Protein AF-A0A1J4Z2Z0-F1 (afdb_monomer_lite)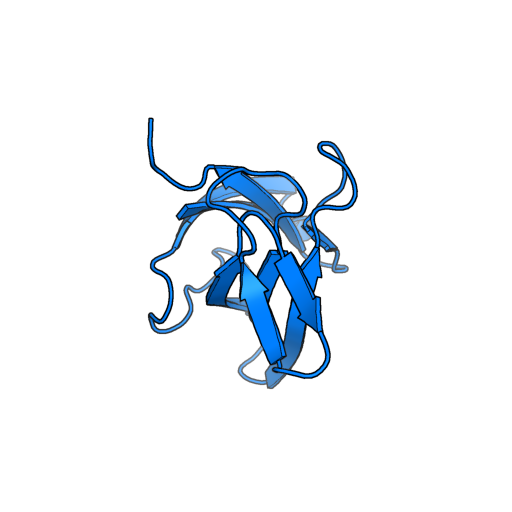

Sequence (103 aa):
MVITVTNKAKNSEADYKFKIGSQGNTINGTNMALEIKEFLPHFVMDGKGITSASNELKNPALRAVITENGKVIYSGWIFKKHPSVPLFMHDKIDIKLKGTGGG

Radius of gyration: 13.64 Å; chains: 1; bounding box: 31×26×37 Å

Foldseek 3Di:
DWKWKQFPVVRDIDIDDADACDDWDDDPPFQKTKHWPDKALAWDQDPVGTHHPDPHNPKIKTFMFMDGNNHTPDGGIFTCPDQPAFSDDDPGMTMHDPDPPDD

pLDDT: mean 87.24, std 9.23, range [32.69, 94.94]

Structure (mmCIF, N/CA/C/O backbone):
data_AF-A0A1J4Z2Z0-F1
#
_entry.id   AF-A0A1J4Z2Z0-F1
#
loop_
_atom_site.group_PDB
_atom_site.id
_atom_site.type_symbol
_atom_site.label_atom_id
_atom_site.label_alt_id
_atom_site.label_comp_id
_atom_site.label_asym_id
_atom_site.label_entity_id
_atom_site.label_seq_id
_atom_site.pdbx_PDB_ins_code
_atom_site.Cartn_x
_atom_site.Cartn_y
_atom_site.Cartn_z
_atom_site.occupancy
_atom_site.B_iso_or_equiv
_atom_site.auth_seq_id
_atom_site.auth_comp_id
_atom_site.auth_asym_id
_atom_site.auth_atom_id
_atom_site.pdbx_PDB_model_num
ATOM 1 N N . MET A 1 1 ? 8.866 1.319 3.954 1.00 85.88 1 MET A N 1
ATOM 2 C CA . MET A 1 1 ? 7.947 2.287 3.311 1.00 85.88 1 MET A CA 1
ATOM 3 C C . MET A 1 1 ? 6.944 2.829 4.318 1.00 85.88 1 MET A C 1
ATOM 5 O O 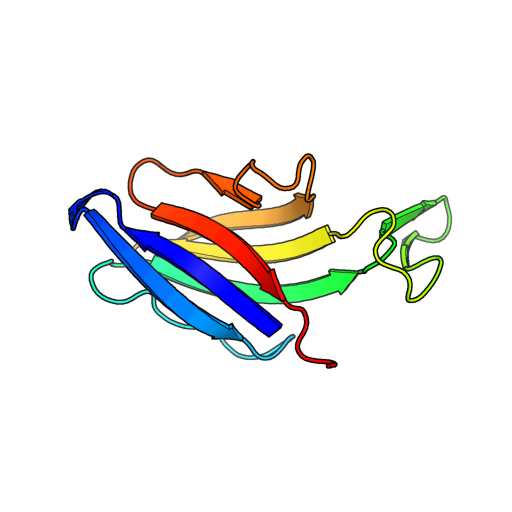. MET A 1 1 ? 6.684 2.154 5.309 1.00 85.88 1 MET A O 1
ATOM 9 N N . VAL A 1 2 ? 6.390 4.013 4.063 1.00 90.06 2 VAL A N 1
ATOM 10 C CA . VAL A 1 2 ? 5.356 4.653 4.884 1.00 90.06 2 VAL A CA 1
ATOM 11 C C . VAL A 1 2 ? 4.039 4.659 4.117 1.00 90.06 2 VAL A C 1
ATOM 13 O O . VAL A 1 2 ? 3.942 5.218 3.019 1.00 90.06 2 VAL A O 1
ATOM 16 N N . ILE A 1 3 ? 3.035 4.031 4.715 1.00 89.25 3 ILE A N 1
ATOM 17 C CA . ILE A 1 3 ? 1.671 3.959 4.209 1.00 89.25 3 ILE A CA 1
ATOM 18 C C . ILE A 1 3 ? 0.773 4.692 5.192 1.00 89.25 3 ILE A C 1
ATOM 20 O O . ILE A 1 3 ? 0.794 4.406 6.388 1.00 89.25 3 ILE A O 1
ATOM 24 N N . THR A 1 4 ? -0.020 5.613 4.675 1.00 91.25 4 THR A N 1
ATOM 25 C CA . THR A 1 4 ? -1.039 6.307 5.445 1.00 91.25 4 THR A CA 1
ATOM 26 C C . THR A 1 4 ? -2.353 5.557 5.293 1.00 91.25 4 THR A C 1
ATOM 28 O O . THR A 1 4 ? -2.760 5.235 4.174 1.00 91.25 4 THR A O 1
ATOM 31 N N . VAL A 1 5 ? -3.002 5.252 6.413 1.00 91.25 5 VAL A N 1
ATOM 32 C CA . VAL A 1 5 ? -4.302 4.582 6.439 1.00 91.25 5 VAL A CA 1
ATOM 33 C C . VAL A 1 5 ? -5.328 5.511 7.068 1.00 91.25 5 VAL A C 1
ATOM 35 O O . VAL A 1 5 ? -5.187 5.916 8.223 1.00 91.25 5 VAL A O 1
ATOM 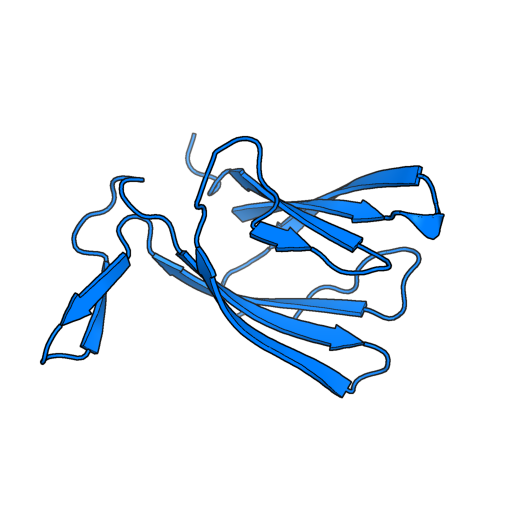38 N N . THR A 1 6 ? -6.373 5.824 6.310 1.00 92.50 6 THR A N 1
ATOM 39 C CA . THR A 1 6 ? -7.547 6.548 6.795 1.00 92.50 6 THR A CA 1
ATOM 40 C C . THR A 1 6 ? -8.570 5.529 7.286 1.00 92.50 6 THR A C 1
ATOM 42 O O . THR A 1 6 ? -9.041 4.709 6.504 1.00 92.50 6 THR A O 1
ATOM 45 N N . ASN A 1 7 ? -8.932 5.571 8.567 1.00 90.44 7 ASN A N 1
ATOM 46 C CA . ASN A 1 7 ? -10.039 4.807 9.139 1.00 90.44 7 ASN A CA 1
ATOM 47 C C . ASN A 1 7 ? -11.314 5.657 9.080 1.00 90.44 7 ASN A C 1
ATOM 49 O O . ASN A 1 7 ? -11.444 6.642 9.811 1.00 90.44 7 ASN A O 1
ATOM 53 N N . LYS A 1 8 ? -12.258 5.259 8.223 1.00 89.19 8 LYS A N 1
ATOM 54 C CA . LYS A 1 8 ? -13.504 5.997 7.975 1.00 89.19 8 LYS A CA 1
ATOM 55 C C . LYS A 1 8 ? -14.461 5.941 9.160 1.00 89.19 8 LYS A C 1
ATOM 57 O O . LYS A 1 8 ? -15.125 6.929 9.443 1.00 89.19 8 LYS A O 1
ATOM 62 N N . ALA A 1 9 ? -14.483 4.829 9.897 1.00 85.88 9 ALA A N 1
ATOM 63 C CA . ALA A 1 9 ? -15.353 4.670 11.062 1.00 85.88 9 ALA A CA 1
ATOM 64 C C . ALA A 1 9 ? -14.950 5.588 12.226 1.00 85.88 9 ALA A C 1
ATOM 66 O O . ALA A 1 9 ? -15.801 6.050 12.978 1.00 85.88 9 ALA A O 1
ATOM 67 N N . LYS A 1 10 ? -13.648 5.857 12.371 1.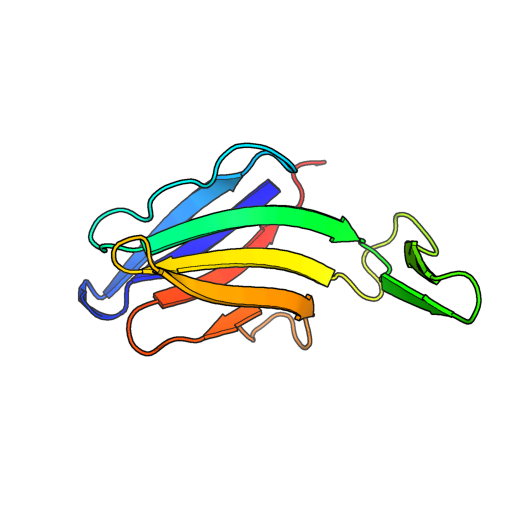00 86.56 10 LYS A N 1
ATOM 68 C CA . LYS A 1 10 ? -13.109 6.732 13.424 1.00 86.56 10 LYS A CA 1
ATOM 69 C C . LYS A 1 10 ? -12.799 8.151 12.950 1.00 86.56 10 LYS A C 1
ATOM 71 O O . LYS A 1 10 ? -12.351 8.956 13.759 1.00 86.56 10 LYS A O 1
ATOM 76 N N . ASN A 1 11 ? -13.002 8.438 11.662 1.00 87.25 11 ASN A N 1
ATOM 77 C CA . ASN A 1 11 ? -12.570 9.671 11.002 1.00 87.25 11 ASN A CA 1
ATOM 78 C C . ASN A 1 11 ? -11.123 10.063 11.372 1.00 87.25 11 ASN A C 1
ATOM 80 O O . ASN A 1 11 ? -10.840 11.196 11.756 1.00 87.25 11 ASN A O 1
ATOM 84 N N . SER A 1 12 ? -10.215 9.087 11.330 1.00 89.44 12 SER A N 1
ATOM 85 C CA . SER A 1 12 ? -8.830 9.240 11.787 1.00 89.44 12 SER A CA 1
ATOM 86 C C . SER A 1 12 ? -7.846 8.770 10.728 1.00 89.44 12 SER A C 1
ATOM 88 O O . SER A 1 12 ? -8.132 7.821 9.998 1.00 89.44 12 SER A O 1
ATOM 90 N N . GLU A 1 13 ? -6.651 9.345 10.709 1.00 92.44 13 GLU A N 1
ATOM 91 C CA . GLU A 1 13 ? -5.576 8.959 9.800 1.00 92.44 13 GLU A CA 1
ATOM 92 C C . GLU A 1 13 ? -4.307 8.621 10.593 1.00 92.44 13 GLU A C 1
ATOM 94 O O . GLU A 1 13 ? -3.993 9.283 11.582 1.00 92.44 13 GLU A O 1
ATOM 99 N N . ALA A 1 14 ? -3.601 7.563 10.191 1.00 91.44 14 ALA A N 1
ATOM 100 C CA . ALA A 1 14 ? -2.366 7.140 10.843 1.00 91.44 14 ALA A CA 1
ATOM 101 C C . ALA A 1 14 ? -1.334 6.630 9.833 1.00 91.44 14 ALA A C 1
ATOM 103 O O . ALA A 1 14 ? -1.671 5.959 8.854 1.00 91.44 14 ALA A O 1
ATOM 104 N N . ASP A 1 15 ? -0.064 6.919 10.114 1.00 91.81 15 ASP A N 1
ATOM 105 C CA . ASP A 1 15 ? 1.069 6.441 9.331 1.00 91.81 15 ASP A CA 1
ATOM 106 C C . ASP A 1 15 ? 1.616 5.136 9.900 1.00 91.81 15 ASP A C 1
ATOM 108 O O . ASP A 1 15 ? 1.929 5.022 11.085 1.00 91.81 15 ASP A O 1
ATOM 112 N N . TYR A 1 16 ? 1.818 4.170 9.013 1.00 89.44 16 TYR A N 1
ATOM 113 C CA . TYR A 1 16 ? 2.379 2.871 9.333 1.00 89.44 16 TYR A CA 1
ATOM 114 C C . TYR A 1 16 ? 3.662 2.660 8.540 1.00 89.44 16 TYR A C 1
ATOM 116 O O . TYR A 1 16 ? 3.714 2.842 7.318 1.00 89.44 16 TYR A O 1
ATOM 124 N N . LYS A 1 17 ? 4.712 2.232 9.243 1.00 89.31 17 LYS A N 1
ATOM 125 C CA . LYS A 1 17 ? 5.945 1.769 8.611 1.00 89.31 17 LYS A CA 1
ATOM 126 C C . LYS A 1 17 ? 5.802 0.288 8.288 1.00 89.31 17 LYS A C 1
ATOM 128 O O . LYS A 1 17 ? 5.696 -0.546 9.181 1.00 89.31 17 LYS A O 1
ATOM 133 N N . PHE A 1 18 ? 5.833 -0.031 7.002 1.00 86.25 18 PHE A N 1
ATOM 134 C CA . PHE A 1 18 ? 5.821 -1.405 6.518 1.00 86.25 18 PHE A CA 1
ATOM 135 C C . PHE A 1 18 ? 7.206 -1.814 6.031 1.00 86.25 18 PHE A C 1
ATOM 137 O O . PHE A 1 18 ? 7.880 -1.062 5.307 1.00 86.25 18 PHE A O 1
ATOM 144 N N . LYS A 1 19 ? 7.601 -3.031 6.408 1.00 86.94 19 LYS A N 1
ATOM 145 C CA . LYS A 1 19 ? 8.737 -3.743 5.832 1.00 86.94 19 LYS A CA 1
ATOM 146 C C . LYS A 1 19 ? 8.208 -4.646 4.716 1.00 86.94 19 LYS A C 1
ATOM 148 O O . LYS A 1 19 ? 7.218 -5.343 4.896 1.00 86.94 19 LYS A O 1
ATOM 153 N N . ILE A 1 20 ? 8.837 -4.589 3.547 1.00 88.62 20 ILE A N 1
ATOM 154 C CA . ILE A 1 20 ? 8.452 -5.445 2.418 1.00 88.62 20 ILE A CA 1
ATOM 155 C C . ILE A 1 20 ? 8.792 -6.894 2.779 1.00 88.62 20 ILE A C 1
ATOM 157 O O . ILE A 1 20 ? 9.872 -7.155 3.310 1.00 88.62 20 ILE A O 1
ATOM 161 N N . GLY A 1 21 ? 7.865 -7.814 2.516 1.00 84.75 21 GLY A N 1
ATOM 162 C CA . GLY A 1 21 ? 8.028 -9.242 2.785 1.00 84.75 21 GLY A CA 1
ATOM 163 C C . GLY A 1 21 ? 7.930 -9.631 4.264 1.00 84.75 21 GLY A C 1
ATOM 164 O O . GLY A 1 21 ? 8.221 -10.777 4.596 1.00 84.75 21 GLY A O 1
ATOM 165 N N . SER A 1 22 ? 7.550 -8.713 5.162 1.00 83.62 22 SER A N 1
ATOM 166 C CA . SER A 1 22 ? 7.254 -9.063 6.557 1.00 83.62 22 SER A CA 1
ATOM 167 C C . SER A 1 22 ? 5.827 -9.574 6.717 1.00 83.62 22 SER A C 1
ATOM 169 O O . SER A 1 22 ? 4.964 -9.278 5.896 1.00 83.62 22 SER A O 1
ATOM 171 N N . GLN A 1 23 ? 5.560 -10.259 7.832 1.00 74.69 23 GLN A N 1
ATOM 172 C CA . GLN A 1 23 ? 4.191 -10.565 8.250 1.00 74.69 23 GLN A CA 1
ATOM 173 C C . GLN A 1 23 ? 3.380 -9.258 8.363 1.00 74.69 23 GLN A C 1
ATOM 175 O O . GLN A 1 23 ? 3.927 -8.220 8.747 1.00 74.69 23 GLN A O 1
ATOM 180 N N . GLY A 1 24 ? 2.115 -9.289 7.932 1.00 79.25 24 GLY A N 1
ATOM 181 C CA . GLY A 1 24 ? 1.280 -8.092 7.801 1.00 79.25 24 GLY A CA 1
ATOM 182 C C . GLY A 1 24 ? 1.060 -7.347 9.122 1.00 79.25 24 GLY A C 1
ATOM 183 O O . GLY A 1 24 ? 0.966 -7.966 10.179 1.00 79.25 24 GLY A O 1
ATOM 184 N N . ASN A 1 25 ? 0.945 -6.017 9.057 1.00 86.94 25 ASN A N 1
ATOM 185 C CA . ASN A 1 25 ? 0.630 -5.189 10.223 1.00 86.94 25 ASN A CA 1
ATOM 186 C C . ASN A 1 25 ? -0.884 -5.055 10.383 1.00 86.94 25 ASN A C 1
ATOM 188 O O . ASN A 1 25 ? -1.594 -4.764 9.415 1.00 86.94 25 ASN A O 1
ATOM 192 N N . THR A 1 26 ? -1.368 -5.205 11.613 1.00 91.56 26 THR A N 1
ATOM 193 C CA . THR A 1 26 ? -2.756 -4.904 11.965 1.00 91.56 26 THR A CA 1
ATOM 194 C C . THR A 1 26 ? -3.010 -3.400 11.896 1.00 91.56 26 THR A C 1
ATOM 196 O O . THR A 1 26 ? -2.160 -2.580 12.249 1.00 91.56 26 THR A O 1
ATOM 199 N N . ILE A 1 27 ? -4.193 -3.027 11.414 1.00 89.31 27 ILE A N 1
ATOM 200 C CA . ILE A 1 27 ? -4.618 -1.633 11.319 1.00 89.31 27 ILE A CA 1
ATOM 201 C C . ILE A 1 27 ? -5.432 -1.292 12.566 1.00 89.31 27 ILE A C 1
ATOM 203 O O . ILE A 1 27 ? -6.527 -1.824 12.781 1.00 89.31 27 ILE A O 1
ATOM 207 N N . ASN A 1 28 ? -4.906 -0.386 13.389 1.00 87.31 28 ASN A N 1
ATOM 208 C CA . ASN A 1 28 ? -5.486 -0.051 14.684 1.00 87.31 28 ASN A CA 1
ATOM 209 C C . ASN A 1 28 ? -6.934 0.440 14.561 1.00 87.31 28 ASN A C 1
ATOM 211 O O . ASN A 1 28 ? -7.278 1.276 13.723 1.00 87.31 28 ASN A O 1
ATOM 215 N N . GLY A 1 29 ? -7.792 -0.062 15.451 1.00 85.38 29 GLY A N 1
ATOM 216 C CA . GLY A 1 29 ? -9.214 0.273 15.442 1.00 85.38 29 GLY A CA 1
ATOM 217 C C . GLY A 1 29 ? -10.010 -0.392 14.320 1.00 85.38 29 GLY A C 1
ATOM 218 O O . GLY A 1 29 ? -11.122 0.054 14.049 1.00 85.38 29 GLY A O 1
ATOM 219 N N . THR A 1 30 ? -9.454 -1.427 13.689 1.00 88.50 30 THR A N 1
ATOM 220 C CA . THR A 1 30 ? -10.143 -2.312 12.747 1.00 88.50 30 THR A CA 1
ATOM 221 C C . THR A 1 30 ? -9.775 -3.768 13.045 1.00 88.50 30 THR A C 1
ATOM 223 O O . THR A 1 30 ? -8.869 -4.058 13.822 1.00 88.50 30 THR A O 1
ATOM 226 N N . ASN A 1 31 ? -10.471 -4.683 12.393 1.00 91.81 31 ASN A N 1
ATOM 227 C CA . ASN A 1 31 ? -10.180 -6.113 12.318 1.00 91.81 31 ASN A CA 1
ATOM 228 C C . ASN A 1 31 ? -9.365 -6.473 11.059 1.00 91.81 31 ASN A C 1
ATOM 230 O O . ASN A 1 31 ? -9.385 -7.630 10.625 1.00 91.81 31 ASN A O 1
ATOM 234 N N . MET A 1 32 ? -8.698 -5.486 10.451 1.00 92.44 32 MET A N 1
ATOM 235 C CA . MET A 1 32 ? -7.942 -5.651 9.218 1.00 92.44 32 MET A CA 1
ATOM 236 C C . MET A 1 32 ? -6.436 -5.705 9.449 1.00 92.44 32 MET A C 1
ATOM 238 O O . MET A 1 32 ? -5.906 -5.090 10.378 1.00 92.44 32 MET A O 1
ATOM 242 N N . ALA A 1 33 ? -5.737 -6.387 8.545 1.00 92.62 33 ALA A N 1
ATOM 243 C CA . ALA A 1 33 ? -4.288 -6.332 8.435 1.00 92.62 33 ALA A CA 1
ATOM 244 C C . ALA A 1 33 ? -3.862 -6.097 6.984 1.00 92.62 33 ALA A C 1
ATOM 246 O O . ALA A 1 33 ? -4.498 -6.582 6.047 1.00 92.62 33 ALA A O 1
ATOM 247 N N . LEU A 1 34 ? -2.767 -5.358 6.814 1.00 91.94 34 LEU A N 1
ATOM 248 C CA . LEU A 1 34 ? -2.129 -5.113 5.526 1.00 91.94 34 LEU A CA 1
ATOM 249 C C . LEU A 1 34 ? -0.768 -5.800 5.507 1.00 91.94 34 LEU A C 1
ATOM 251 O O . LEU A 1 34 ? 0.065 -5.594 6.385 1.00 91.94 34 LEU A O 1
ATOM 255 N N . GLU A 1 35 ? -0.513 -6.576 4.471 1.00 93.44 35 GLU A N 1
ATOM 256 C CA . GLU A 1 35 ? 0.797 -7.128 4.176 1.00 93.44 35 GLU A CA 1
ATOM 257 C C . GLU A 1 35 ? 1.290 -6.592 2.840 1.00 93.44 35 GLU A C 1
ATOM 259 O O . GLU A 1 35 ? 0.547 -6.554 1.861 1.00 93.44 35 GLU A O 1
ATOM 264 N N . ILE A 1 36 ? 2.565 -6.212 2.793 1.00 92.38 36 ILE A N 1
ATOM 265 C CA . ILE A 1 36 ? 3.203 -5.703 1.584 1.00 92.38 36 ILE A CA 1
ATOM 266 C C . ILE A 1 36 ? 4.224 -6.729 1.127 1.00 92.38 36 ILE A C 1
ATOM 268 O O . ILE A 1 36 ? 5.276 -6.899 1.741 1.00 92.38 36 ILE A O 1
ATOM 272 N N . LYS A 1 37 ? 3.897 -7.415 0.036 1.00 93.31 37 LYS A N 1
ATOM 273 C CA . LYS A 1 37 ? 4.726 -8.469 -0.545 1.00 93.31 37 LYS A CA 1
ATOM 274 C C . LYS A 1 37 ? 5.847 -7.887 -1.391 1.00 93.31 37 LYS A C 1
ATOM 276 O O . LYS A 1 37 ? 6.967 -8.374 -1.328 1.00 93.31 37 LYS A O 1
ATOM 281 N N . GLU A 1 38 ? 5.545 -6.848 -2.164 1.00 92.69 38 GLU A N 1
ATOM 282 C CA . GLU A 1 38 ? 6.475 -6.294 -3.146 1.00 92.69 38 GLU A CA 1
ATOM 283 C C . GLU A 1 38 ? 6.150 -4.832 -3.456 1.00 92.69 38 GLU A C 1
ATOM 285 O O . GLU A 1 38 ? 5.002 -4.397 -3.334 1.00 92.69 38 GLU A O 1
ATOM 290 N N . PHE A 1 39 ? 7.161 -4.075 -3.874 1.00 91.44 39 PHE A N 1
ATOM 291 C CA . PHE A 1 39 ? 7.001 -2.717 -4.376 1.00 91.44 39 PHE A CA 1
ATOM 292 C C . PHE A 1 39 ? 7.900 -2.502 -5.587 1.00 91.44 39 PHE A C 1
ATOM 294 O O . PHE A 1 39 ? 9.104 -2.740 -5.511 1.00 91.44 39 PHE A O 1
ATOM 301 N N . LEU A 1 40 ? 7.309 -2.016 -6.675 1.00 92.50 40 LEU A N 1
ATOM 302 C CA . LEU A 1 40 ? 7.992 -1.732 -7.929 1.00 92.50 40 LEU A CA 1
ATOM 303 C C . LEU A 1 40 ? 7.797 -0.249 -8.258 1.00 92.50 40 LEU A C 1
ATOM 305 O O . LEU A 1 40 ? 6.662 0.147 -8.515 1.00 92.50 40 LEU A O 1
ATOM 309 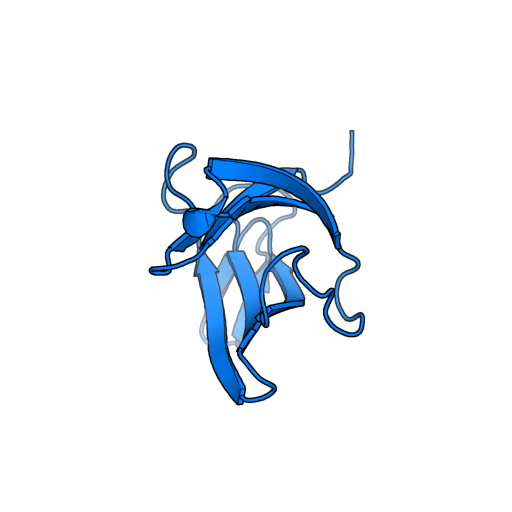N N . PRO A 1 41 ? 8.848 0.590 -8.236 1.00 90.69 41 PRO A N 1
ATOM 310 C CA . PRO A 1 41 ? 8.725 2.020 -8.535 1.00 90.69 41 PRO A CA 1
ATOM 311 C C . PRO A 1 41 ? 8.379 2.298 -10.010 1.00 90.69 41 PRO A C 1
ATOM 313 O O . PRO A 1 41 ? 7.727 3.300 -10.318 1.00 90.69 41 PRO A O 1
ATOM 316 N N . HIS A 1 42 ? 8.745 1.384 -10.907 1.00 92.12 42 HIS A N 1
ATOM 317 C CA . HIS A 1 42 ? 8.446 1.449 -12.330 1.00 92.12 42 HIS A CA 1
ATOM 318 C C . HIS A 1 42 ? 7.918 0.099 -12.814 1.00 92.12 42 HIS A C 1
ATOM 320 O O . HIS A 1 42 ? 8.593 -0.614 -13.554 1.00 92.12 42 HIS A O 1
ATOM 326 N N . PHE A 1 43 ? 6.711 -0.253 -12.369 1.00 93.38 43 PHE A N 1
ATOM 327 C CA . PHE A 1 43 ? 6.048 -1.494 -12.746 1.00 93.38 43 PHE A CA 1
ATOM 328 C C . PHE A 1 43 ? 5.974 -1.637 -14.266 1.00 93.38 43 PHE A C 1
ATOM 330 O O . PHE A 1 43 ? 5.412 -0.780 -14.957 1.00 93.38 43 PHE A O 1
ATOM 337 N N . VAL A 1 44 ? 6.476 -2.770 -14.747 1.00 93.12 44 VAL A N 1
ATOM 338 C CA . VAL A 1 44 ? 6.287 -3.270 -16.103 1.00 93.12 44 VAL A CA 1
ATOM 339 C C . VAL A 1 44 ? 5.883 -4.738 -16.044 1.00 93.12 44 VAL A C 1
ATOM 341 O O . VAL A 1 44 ? 6.317 -5.492 -15.171 1.00 93.12 44 VAL A O 1
ATOM 344 N N . MET A 1 45 ? 5.033 -5.132 -16.983 1.00 92.75 45 MET A N 1
ATOM 345 C CA . MET A 1 45 ? 4.683 -6.522 -17.229 1.00 92.75 45 MET A CA 1
ATOM 346 C C . MET A 1 45 ? 4.953 -6.799 -18.702 1.00 92.75 45 MET A C 1
ATOM 348 O O . MET A 1 45 ? 4.362 -6.151 -19.565 1.00 92.75 45 MET A O 1
ATOM 352 N N . ASP A 1 46 ? 5.854 -7.734 -18.979 1.00 86.94 46 ASP A N 1
ATOM 353 C CA . ASP A 1 46 ? 6.191 -8.169 -20.332 1.00 86.94 46 ASP A CA 1
ATOM 354 C C . ASP A 1 46 ? 6.183 -9.705 -20.436 1.00 86.94 46 ASP A C 1
ATOM 356 O O . ASP A 1 46 ? 5.820 -10.413 -19.492 1.00 86.94 46 ASP A O 1
ATOM 360 N N . GLY A 1 47 ? 6.576 -10.240 -21.596 1.00 85.38 47 GLY A N 1
ATOM 361 C CA . GLY A 1 47 ? 6.639 -11.686 -21.834 1.00 85.38 47 GLY A CA 1
ATOM 362 C C . GLY A 1 47 ? 7.618 -12.457 -20.933 1.00 85.38 47 GLY A C 1
ATOM 363 O O . GLY A 1 47 ? 7.637 -13.683 -20.990 1.00 85.38 47 GLY A O 1
ATOM 364 N N . LYS A 1 48 ? 8.428 -11.774 -20.112 1.00 86.69 48 LYS A N 1
ATOM 365 C CA . LYS A 1 48 ? 9.365 -12.361 -19.141 1.00 86.69 48 LYS A CA 1
ATOM 366 C C . LYS A 1 48 ? 8.844 -12.296 -17.703 1.00 86.69 48 LYS A C 1
ATOM 368 O O . LYS A 1 48 ? 9.404 -12.968 -16.839 1.00 86.69 48 LYS A O 1
ATOM 373 N N . GLY A 1 49 ? 7.786 -11.529 -17.438 1.00 91.75 49 GLY A N 1
ATOM 374 C CA . GLY A 1 49 ? 7.133 -11.452 -16.133 1.00 91.75 49 GLY A CA 1
ATOM 375 C C . GLY A 1 49 ? 6.878 -10.025 -15.653 1.00 91.75 49 GLY A C 1
ATOM 376 O O . GLY A 1 49 ? 6.810 -9.080 -16.435 1.00 91.75 49 GLY A O 1
ATOM 377 N N . ILE A 1 50 ? 6.696 -9.888 -14.337 1.00 94.31 50 ILE A N 1
ATOM 378 C CA . ILE A 1 50 ? 6.447 -8.611 -13.658 1.00 94.31 50 ILE A CA 1
ATOM 379 C C . ILE A 1 50 ? 7.741 -8.157 -12.981 1.00 94.31 50 ILE A C 1
ATOM 381 O O . ILE A 1 50 ? 8.329 -8.919 -12.216 1.00 94.31 50 ILE A O 1
ATOM 385 N N . THR A 1 51 ? 8.187 -6.930 -13.254 1.00 93.88 51 THR A N 1
ATOM 386 C CA . THR A 1 51 ? 9.407 -6.365 -12.657 1.00 93.88 51 THR A CA 1
ATOM 387 C C . THR A 1 51 ? 9.394 -4.832 -12.664 1.00 93.88 51 THR A C 1
ATOM 389 O O . THR A 1 51 ? 8.424 -4.210 -13.102 1.00 93.88 51 THR A O 1
ATOM 392 N N . SER A 1 52 ? 10.462 -4.209 -12.156 1.00 93.50 52 SER A N 1
ATOM 393 C CA . SER A 1 52 ? 10.679 -2.765 -12.254 1.00 93.50 52 SER A CA 1
ATOM 394 C C . SER A 1 52 ? 11.648 -2.443 -13.390 1.00 93.50 52 SER A C 1
ATOM 396 O O . SER A 1 52 ? 12.774 -2.933 -13.389 1.00 93.50 52 SER A O 1
ATOM 398 N N . ALA A 1 53 ? 11.253 -1.585 -14.334 1.00 93.38 53 ALA A N 1
ATOM 399 C CA . ALA A 1 53 ? 12.128 -1.179 -15.443 1.00 93.38 53 ALA A CA 1
ATOM 400 C C . ALA A 1 53 ? 13.195 -0.143 -15.041 1.00 93.38 53 ALA A C 1
ATOM 402 O O . ALA A 1 53 ? 14.205 0.015 -15.721 1.00 93.38 53 ALA A O 1
ATOM 403 N N . SER A 1 54 ? 12.982 0.584 -13.943 1.00 92.50 54 SER A N 1
ATOM 404 C CA . SER A 1 54 ? 13.976 1.465 -13.321 1.00 92.50 54 SER A CA 1
ATOM 405 C C . SER A 1 54 ? 13.676 1.649 -11.830 1.00 92.50 54 SER A C 1
ATOM 407 O O . SER A 1 54 ? 12.676 1.133 -11.333 1.00 92.50 54 SER A O 1
ATOM 409 N N . ASN A 1 55 ? 14.528 2.388 -11.114 1.00 89.88 55 ASN A N 1
ATOM 410 C CA . ASN A 1 55 ? 14.301 2.770 -9.712 1.00 89.88 55 ASN A CA 1
ATOM 411 C C . ASN A 1 55 ? 13.522 4.093 -9.562 1.00 89.88 55 ASN A C 1
ATOM 413 O O . ASN A 1 55 ? 13.275 4.547 -8.447 1.00 89.88 55 ASN A O 1
ATOM 417 N N . GLU A 1 56 ? 13.140 4.724 -10.673 1.00 88.75 56 GLU A N 1
ATOM 418 C CA . GLU A 1 56 ? 12.383 5.977 -10.675 1.00 88.75 56 GLU A CA 1
ATOM 419 C C . GLU A 1 56 ? 10.889 5.704 -10.472 1.00 88.75 56 GLU A C 1
ATOM 421 O O . GLU A 1 56 ? 10.354 4.726 -10.991 1.00 88.75 56 GLU A O 1
ATOM 426 N N . LEU A 1 57 ? 10.187 6.595 -9.767 1.00 86.25 57 LEU A N 1
ATOM 427 C CA . LEU A 1 57 ? 8.749 6.477 -9.488 1.00 86.25 57 LEU A CA 1
ATOM 428 C C . LEU A 1 57 ? 7.881 6.837 -10.711 1.00 86.25 57 LEU A C 1
ATOM 430 O O . LEU A 1 57 ? 7.117 7.799 -10.673 1.00 86.25 57 LEU A O 1
ATOM 434 N N . LYS A 1 58 ? 8.009 6.077 -11.802 1.00 88.38 58 LYS A N 1
ATOM 435 C CA . LYS A 1 58 ? 7.294 6.313 -13.070 1.00 88.38 58 LYS A CA 1
ATOM 436 C C . LYS A 1 58 ? 5.930 5.631 -13.124 1.00 88.38 58 LYS A C 1
ATOM 438 O O . LYS A 1 58 ? 4.963 6.227 -13.582 1.00 88.38 58 LYS A O 1
ATOM 443 N N . ASN A 1 59 ? 5.848 4.400 -12.631 1.00 89.06 59 ASN A N 1
ATOM 444 C CA . ASN A 1 59 ? 4.605 3.635 -12.547 1.00 89.06 59 ASN A CA 1
ATOM 445 C C . ASN A 1 59 ? 4.618 2.798 -11.263 1.00 89.06 59 ASN A C 1
ATOM 447 O O . ASN A 1 59 ? 4.813 1.582 -11.320 1.00 89.06 59 ASN A O 1
ATOM 451 N N . PRO A 1 60 ? 4.522 3.435 -10.086 1.00 89.38 60 PRO A N 1
ATOM 452 C CA . PRO A 1 60 ? 4.714 2.719 -8.845 1.00 89.38 60 PRO A CA 1
ATOM 453 C C . PRO A 1 60 ? 3.531 1.791 -8.563 1.00 89.38 60 PRO A C 1
ATOM 455 O O . PRO A 1 60 ? 2.369 2.216 -8.541 1.00 89.38 60 PRO A O 1
ATOM 458 N N . ALA A 1 61 ? 3.848 0.528 -8.293 1.00 90.81 61 ALA A N 1
ATOM 459 C CA . ALA A 1 61 ? 2.891 -0.501 -7.929 1.00 90.81 61 ALA A CA 1
ATOM 460 C C . ALA A 1 61 ? 3.325 -1.240 -6.663 1.00 90.81 61 ALA A C 1
ATOM 462 O O . ALA A 1 61 ? 4.511 -1.427 -6.384 1.00 90.81 61 ALA A O 1
ATOM 463 N N . LEU A 1 62 ? 2.336 -1.678 -5.899 1.00 91.00 62 LEU A N 1
ATOM 464 C CA . LEU A 1 62 ? 2.511 -2.368 -4.636 1.00 91.00 62 LEU A CA 1
ATOM 465 C C . LEU A 1 62 ? 1.735 -3.679 -4.666 1.00 91.00 62 LEU A C 1
ATOM 467 O O . LEU A 1 62 ? 0.519 -3.671 -4.850 1.00 91.00 62 LEU A O 1
ATOM 471 N N . ARG A 1 63 ? 2.412 -4.805 -4.455 1.00 93.38 63 ARG A N 1
ATOM 472 C CA . ARG A 1 63 ? 1.734 -6.084 -4.263 1.00 93.38 63 ARG A CA 1
ATOM 473 C C . ARG A 1 63 ? 1.372 -6.224 -2.795 1.00 93.38 63 ARG A C 1
ATOM 475 O O . ARG A 1 63 ? 2.262 -6.297 -1.946 1.00 93.38 63 ARG A O 1
ATOM 482 N N . ALA A 1 64 ? 0.080 -6.280 -2.502 1.00 92.94 64 ALA A N 1
ATOM 483 C CA . ALA A 1 64 ? -0.423 -6.384 -1.140 1.00 92.94 64 ALA A CA 1
ATOM 484 C C . ALA A 1 64 ? -1.367 -7.562 -0.944 1.00 92.94 64 ALA A C 1
ATOM 486 O O . ALA A 1 64 ? -2.017 -8.031 -1.880 1.00 92.94 64 ALA A O 1
ATOM 487 N N . VAL A 1 65 ? -1.457 -7.985 0.313 1.00 94.69 65 VAL A N 1
ATOM 488 C CA . VAL A 1 65 ? -2.534 -8.824 0.829 1.00 94.69 65 VAL A CA 1
ATOM 489 C C . VAL A 1 65 ? -3.233 -8.041 1.929 1.00 94.69 65 VAL A C 1
ATOM 491 O O . VAL A 1 65 ? -2.577 -7.525 2.830 1.00 94.69 65 VAL A O 1
ATOM 494 N N . ILE A 1 66 ? -4.554 -7.937 1.848 1.00 92.75 66 ILE A N 1
ATOM 495 C CA . ILE A 1 66 ? -5.379 -7.320 2.883 1.00 92.75 66 ILE A CA 1
ATOM 496 C C . ILE A 1 66 ? -6.294 -8.400 3.424 1.00 92.75 66 ILE A C 1
ATOM 498 O O . ILE A 1 66 ? -6.978 -9.089 2.659 1.00 92.75 66 ILE A O 1
ATOM 502 N N . THR A 1 67 ? -6.289 -8.554 4.741 1.00 94.44 67 THR A N 1
ATOM 503 C CA . THR A 1 67 ? -7.186 -9.467 5.436 1.00 94.44 67 THR A CA 1
ATOM 504 C C . THR A 1 67 ? -8.153 -8.696 6.314 1.00 94.44 67 THR A C 1
ATOM 506 O O . THR A 1 67 ? -7.812 -7.641 6.838 1.00 94.44 67 THR A O 1
ATOM 509 N N . GLU A 1 68 ? -9.354 -9.237 6.486 1.00 93.75 68 GLU A N 1
ATOM 510 C CA . GLU A 1 68 ? -10.351 -8.777 7.444 1.00 93.75 68 GLU A CA 1
ATOM 511 C C . GLU A 1 68 ? -10.894 -9.988 8.204 1.00 93.75 68 GLU A C 1
ATOM 513 O O . GLU A 1 68 ? -11.290 -10.982 7.594 1.00 93.75 68 GLU A O 1
ATOM 518 N N . ASN A 1 69 ? -10.886 -9.942 9.540 1.00 93.50 69 ASN A N 1
ATOM 519 C CA . ASN A 1 69 ? -11.248 -11.093 10.383 1.00 93.50 69 ASN A CA 1
ATOM 520 C C . ASN A 1 69 ? -10.469 -12.374 10.013 1.00 93.50 69 ASN A C 1
ATOM 522 O O . ASN A 1 69 ? -11.023 -13.472 10.009 1.00 93.50 69 ASN A O 1
ATOM 526 N N . GLY A 1 70 ? -9.201 -12.230 9.618 1.00 91.88 70 GLY A N 1
ATOM 527 C CA . GLY A 1 70 ? -8.358 -13.346 9.176 1.00 91.88 70 GLY A CA 1
ATOM 528 C C . GLY A 1 70 ? -8.672 -13.895 7.777 1.00 91.88 70 GLY A C 1
ATOM 529 O O . GLY A 1 70 ? -7.963 -14.785 7.315 1.00 91.88 70 GLY A O 1
ATOM 530 N N . LYS A 1 71 ? -9.678 -13.369 7.068 1.00 94.94 71 LYS A N 1
ATOM 531 C CA . LYS A 1 71 ? -9.991 -13.748 5.681 1.00 94.94 71 LYS A CA 1
ATOM 532 C C . LYS A 1 71 ? -9.334 -12.784 4.707 1.00 94.94 71 LYS A C 1
ATOM 534 O O . LYS A 1 71 ? -9.387 -11.578 4.916 1.00 94.94 71 LYS A O 1
ATOM 539 N N . VAL A 1 72 ? -8.747 -13.295 3.630 1.00 94.88 72 VAL A N 1
ATOM 540 C CA . VAL A 1 72 ? -8.203 -12.452 2.555 1.00 94.88 72 VAL A CA 1
ATOM 541 C C . VAL A 1 72 ? -9.358 -11.771 1.823 1.00 94.88 72 VAL A C 1
ATOM 543 O O . VAL A 1 72 ? -10.188 -12.449 1.225 1.00 94.88 72 VAL A O 1
ATOM 546 N N . ILE A 1 73 ? -9.393 -10.440 1.866 1.00 93.56 73 ILE A N 1
ATOM 547 C CA . ILE A 1 73 ? -10.362 -9.615 1.125 1.00 93.56 73 ILE A CA 1
ATOM 548 C C . ILE A 1 73 ? -9.742 -8.991 -0.128 1.00 93.56 73 ILE A C 1
ATOM 550 O O . ILE A 1 73 ? -10.450 -8.614 -1.055 1.00 93.56 73 ILE A O 1
ATOM 554 N N . TYR A 1 74 ? -8.411 -8.910 -0.178 1.00 92.81 74 TYR A N 1
ATOM 555 C CA . TYR A 1 74 ? -7.674 -8.451 -1.346 1.00 92.81 74 TYR A CA 1
ATOM 556 C C . TYR A 1 74 ? -6.313 -9.144 -1.431 1.00 92.81 74 TYR A C 1
ATOM 558 O O . TYR A 1 74 ? -5.605 -9.266 -0.432 1.00 92.81 74 TYR A O 1
ATOM 566 N N . SER A 1 75 ? -5.919 -9.560 -2.633 1.00 94.31 75 SER A N 1
ATOM 567 C CA . SER A 1 75 ? -4.564 -10.026 -2.929 1.00 94.31 75 SER A CA 1
ATOM 568 C C . SER A 1 75 ? -4.214 -9.670 -4.367 1.00 94.31 75 SER A C 1
ATOM 570 O O . SER A 1 75 ? -4.849 -10.162 -5.298 1.00 94.31 75 SER A O 1
ATOM 572 N N . GLY A 1 76 ? -3.228 -8.797 -4.567 1.00 93.00 76 GLY A N 1
ATOM 573 C CA . GLY A 1 76 ? -2.875 -8.360 -5.916 1.00 93.00 76 GLY A CA 1
ATOM 574 C C . GLY A 1 76 ? -2.028 -7.098 -5.977 1.00 93.00 76 GLY A C 1
ATOM 575 O O . GLY A 1 76 ? -1.561 -6.582 -4.959 1.00 93.00 76 GLY A O 1
ATOM 576 N N . TRP A 1 77 ? -1.836 -6.611 -7.202 1.00 92.19 77 TRP A N 1
ATOM 577 C CA . TRP A 1 77 ? -1.098 -5.389 -7.509 1.00 92.19 77 TRP A CA 1
ATOM 578 C C . TRP A 1 77 ? -1.989 -4.158 -7.409 1.00 92.19 77 TRP A C 1
ATOM 580 O O . TRP A 1 77 ? -3.036 -4.078 -8.043 1.00 92.19 77 TRP A O 1
ATOM 590 N N . ILE A 1 78 ? -1.545 -3.190 -6.619 1.00 90.00 78 ILE A N 1
ATOM 591 C CA . ILE A 1 78 ? -2.192 -1.903 -6.427 1.00 90.00 78 ILE A CA 1
ATOM 592 C C . ILE A 1 78 ? -1.342 -0.827 -7.100 1.00 90.00 78 ILE A C 1
ATOM 594 O O . ILE A 1 78 ? -0.164 -0.679 -6.780 1.00 90.00 78 ILE A O 1
ATOM 598 N N . PHE A 1 79 ? -1.942 -0.061 -8.006 1.00 85.19 79 PHE A N 1
ATOM 599 C CA . PHE A 1 79 ? -1.252 0.946 -8.811 1.00 85.19 79 PHE A CA 1
ATOM 600 C C . PHE A 1 79 ? -1.565 2.349 -8.308 1.00 85.19 79 PHE A C 1
ATOM 602 O O . PHE A 1 79 ? -2.731 2.686 -8.076 1.00 85.19 79 PHE A O 1
ATOM 609 N N . LYS A 1 80 ? -0.549 3.212 -8.209 1.00 77.81 80 LYS A N 1
ATOM 610 C CA . LYS A 1 80 ? -0.778 4.635 -7.937 1.00 77.81 80 LYS A CA 1
ATOM 611 C C . LYS A 1 80 ? -1.233 5.334 -9.218 1.00 77.81 80 LYS A C 1
ATOM 613 O O . LYS A 1 80 ? -0.421 5.883 -9.951 1.00 77.81 80 LYS A O 1
ATOM 618 N N . LYS A 1 81 ? -2.541 5.321 -9.484 1.00 71.00 81 LYS A N 1
ATOM 619 C CA . LYS A 1 81 ? -3.107 5.967 -10.682 1.00 71.00 81 LYS A CA 1
ATOM 620 C C . LYS A 1 81 ? -3.004 7.496 -10.646 1.00 71.00 81 LYS A C 1
ATOM 622 O O . LYS A 1 81 ? -2.821 8.113 -11.687 1.00 71.00 81 LYS A O 1
ATOM 627 N N . HIS A 1 82 ? -3.131 8.107 -9.465 1.00 71.25 82 HIS A N 1
ATOM 628 C CA . HIS A 1 82 ? -3.053 9.560 -9.291 1.00 71.25 82 HIS A CA 1
ATOM 629 C C . HIS A 1 82 ? -2.559 9.920 -7.876 1.00 71.25 82 HIS A C 1
ATOM 631 O O . HIS A 1 82 ? -2.918 9.214 -6.931 1.00 71.25 82 HIS A O 1
ATOM 637 N N . PRO A 1 83 ? -1.780 11.007 -7.673 1.00 69.19 83 PRO A N 1
ATOM 638 C CA . PRO A 1 83 ? -1.286 11.397 -6.347 1.00 69.19 83 PRO A CA 1
ATOM 639 C C . PRO A 1 83 ? -2.374 11.603 -5.288 1.00 69.19 83 PRO A C 1
ATOM 641 O O . PRO A 1 83 ? -2.144 11.295 -4.122 1.00 69.19 83 PRO A O 1
ATOM 644 N N . SER A 1 84 ? -3.546 12.100 -5.693 1.00 71.94 84 SER A N 1
ATOM 645 C CA . SER A 1 84 ? -4.680 12.357 -4.793 1.00 71.94 84 SER A CA 1
ATOM 646 C C . SER A 1 84 ? -5.595 11.149 -4.565 1.00 71.94 84 SER A C 1
ATOM 648 O O . SER A 1 84 ? -6.458 11.208 -3.691 1.00 71.94 84 SER A O 1
ATOM 650 N N . VAL A 1 85 ? -5.422 10.057 -5.319 1.00 75.00 85 VAL A N 1
ATOM 651 C CA . VAL A 1 85 ? -6.276 8.867 -5.223 1.00 75.00 85 VAL A CA 1
ATOM 652 C C . VAL A 1 85 ? -5.624 7.850 -4.280 1.00 75.00 85 VAL A C 1
ATOM 654 O O . VAL A 1 85 ? -4.446 7.522 -4.462 1.00 75.00 85 VAL A O 1
ATOM 657 N N . PRO A 1 86 ? -6.355 7.338 -3.270 1.00 79.44 86 PRO A N 1
ATOM 658 C CA . PRO A 1 86 ? -5.888 6.219 -2.465 1.00 79.44 86 PRO A CA 1
ATOM 659 C C . PRO A 1 86 ? -5.487 5.027 -3.333 1.00 79.44 86 PRO A C 1
ATOM 661 O O . PRO A 1 86 ? -6.151 4.697 -4.310 1.00 79.44 86 PRO A O 1
ATOM 664 N N . LEU A 1 87 ? -4.408 4.355 -2.944 1.00 80.81 87 LEU A N 1
ATOM 665 C CA . LEU A 1 87 ? -3.999 3.085 -3.530 1.00 80.81 87 LEU A CA 1
ATOM 666 C C . LEU A 1 87 ? -5.126 2.052 -3.420 1.00 80.81 87 LEU A C 1
ATOM 668 O O . LEU A 1 87 ? -5.436 1.361 -4.382 1.00 80.81 87 LEU A O 1
ATOM 672 N N . PHE A 1 88 ? -5.769 1.978 -2.260 1.00 85.38 88 PHE A N 1
ATOM 673 C CA . PHE A 1 88 ? -6.879 1.069 -2.016 1.00 85.38 88 PHE A CA 1
ATOM 674 C C . PHE A 1 88 ? -8.005 1.817 -1.320 1.00 85.38 88 PHE A C 1
ATOM 676 O O . PHE A 1 88 ? -7.744 2.614 -0.416 1.00 85.38 88 PHE A O 1
ATOM 683 N N . MET A 1 89 ? -9.236 1.550 -1.751 1.00 85.31 89 MET A N 1
ATOM 684 C CA . MET A 1 89 ? -10.449 2.083 -1.147 1.00 85.31 89 MET A CA 1
ATOM 685 C C . MET A 1 89 ? -11.345 0.926 -0.724 1.00 85.31 89 MET A C 1
ATOM 687 O O . MET A 1 89 ? -11.634 0.032 -1.518 1.00 85.31 89 MET A O 1
ATOM 691 N N . HIS A 1 90 ? -11.796 0.974 0.520 1.00 87.88 90 HIS A N 1
ATOM 692 C CA . HIS A 1 90 ? -12.747 0.042 1.113 1.00 87.88 90 HIS A CA 1
ATOM 693 C C . HIS A 1 90 ? -13.810 0.839 1.874 1.00 87.88 90 HIS A C 1
ATOM 695 O O . HIS A 1 90 ? -13.642 2.035 2.131 1.00 87.88 90 HIS A O 1
ATOM 701 N N . ASP A 1 91 ? -14.907 0.197 2.267 1.00 87.19 91 ASP A N 1
ATOM 702 C CA . ASP A 1 91 ? -15.964 0.845 3.060 1.00 87.19 91 ASP A CA 1
ATOM 703 C C . ASP A 1 91 ? -15.445 1.402 4.409 1.00 87.19 91 ASP A C 1
ATOM 705 O O . ASP A 1 91 ? -15.909 2.436 4.883 1.00 87.19 91 ASP A O 1
ATOM 709 N N . LYS A 1 92 ? -14.426 0.759 4.988 1.00 87.56 92 LYS A N 1
ATOM 710 C CA . LYS A 1 92 ? -13.872 1.027 6.323 1.00 87.56 92 LYS A CA 1
ATOM 711 C C . LYS A 1 92 ? -12.536 1.762 6.312 1.00 87.56 92 LYS A C 1
ATOM 713 O O . LYS A 1 92 ? -12.288 2.561 7.216 1.00 87.56 92 LYS A O 1
ATOM 718 N N . ILE A 1 93 ? -11.671 1.489 5.333 1.00 89.31 93 ILE A N 1
ATOM 719 C CA . ILE A 1 93 ? -10.346 2.112 5.247 1.00 89.31 93 ILE A CA 1
ATOM 720 C C . ILE A 1 93 ? -10.005 2.573 3.835 1.00 89.31 93 ILE A C 1
ATOM 722 O O . ILE A 1 93 ? -10.390 1.934 2.859 1.00 89.31 93 ILE A O 1
ATOM 726 N N . ASP A 1 94 ? -9.210 3.635 3.752 1.00 91.00 94 ASP A N 1
ATOM 727 C CA . ASP A 1 94 ? -8.463 3.998 2.549 1.00 91.00 94 ASP A CA 1
ATOM 728 C C . ASP A 1 94 ? -6.962 3.908 2.836 1.00 91.00 94 ASP A C 1
ATOM 730 O O . ASP A 1 94 ? -6.505 4.229 3.933 1.00 91.00 94 ASP A O 1
ATOM 734 N N . ILE A 1 95 ? -6.182 3.480 1.846 1.00 89.12 95 ILE A N 1
ATOM 735 C CA . ILE A 1 95 ? -4.730 3.303 1.958 1.00 89.12 95 ILE A CA 1
ATOM 736 C C . ILE A 1 95 ? -4.046 4.222 0.951 1.00 89.12 95 ILE A C 1
ATOM 738 O O . ILE A 1 95 ? -4.367 4.191 -0.234 1.00 89.12 95 ILE A O 1
ATOM 742 N N . LYS A 1 96 ? -3.060 5.006 1.388 1.00 88.75 96 LYS A N 1
ATOM 743 C CA . LYS A 1 96 ? -2.252 5.902 0.549 1.00 88.75 96 LYS A CA 1
ATOM 744 C C . LYS A 1 96 ? -0.764 5.630 0.749 1.00 88.75 96 LYS A C 1
ATOM 746 O O . LYS A 1 96 ? -0.301 5.424 1.866 1.00 88.75 96 LYS A O 1
ATOM 751 N N . LEU A 1 97 ? 0.016 5.681 -0.331 1.00 86.38 97 LEU A N 1
ATOM 752 C CA . LEU A 1 97 ? 1.478 5.670 -0.232 1.00 86.38 97 LEU A CA 1
ATOM 753 C C . LEU A 1 97 ? 1.985 7.083 0.046 1.00 86.38 97 LEU A C 1
ATOM 755 O O . LEU A 1 97 ? 1.908 7.944 -0.835 1.00 86.38 97 LEU A O 1
ATOM 759 N N . LYS A 1 98 ? 2.543 7.279 1.245 1.00 85.19 98 LYS A N 1
ATOM 760 C CA . LYS A 1 98 ? 3.155 8.542 1.669 1.00 85.19 98 LYS A CA 1
ATOM 761 C C . LYS A 1 98 ? 4.605 8.656 1.214 1.00 85.19 98 LYS A C 1
ATOM 763 O O . LYS A 1 98 ? 5.005 9.701 0.720 1.00 85.19 98 LYS A O 1
ATOM 768 N N . GLY A 1 99 ? 5.379 7.578 1.326 1.00 81.31 99 GLY A N 1
ATOM 769 C CA . GLY A 1 99 ? 6.776 7.577 0.894 1.00 81.31 99 GLY A CA 1
ATOM 770 C C . GLY A 1 99 ? 7.422 6.198 0.936 1.00 81.31 99 GLY A C 1
ATOM 771 O O . GLY A 1 99 ? 7.006 5.311 1.681 1.00 81.31 99 GLY A O 1
ATOM 772 N N . THR A 1 100 ? 8.461 5.997 0.132 1.00 71.62 100 THR A N 1
ATOM 773 C CA . THR A 1 100 ? 9.187 4.719 0.053 1.00 71.62 100 THR A CA 1
ATOM 774 C C . THR A 1 100 ? 10.257 4.579 1.140 1.00 71.62 100 THR A C 1
ATOM 776 O O . THR A 1 100 ? 10.607 3.452 1.485 1.00 71.62 100 THR A O 1
ATOM 779 N N . GLY A 1 101 ? 10.651 5.680 1.793 1.00 60.00 101 GLY A N 1
ATOM 780 C CA . GLY A 1 101 ? 11.625 5.687 2.889 1.00 60.00 101 GLY A CA 1
ATOM 781 C C . GLY A 1 101 ? 13.083 5.728 2.424 1.00 60.00 101 GLY A C 1
ATOM 782 O O . GLY A 1 101 ? 13.919 5.074 3.034 1.00 60.00 101 GLY A O 1
ATOM 783 N N . GLY A 1 102 ? 13.372 6.473 1.355 1.00 47.59 102 GLY A N 1
ATOM 784 C CA . GLY A 1 102 ? 14.721 6.924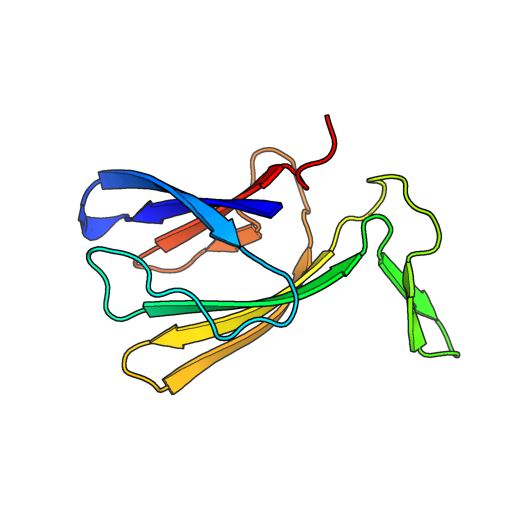 1.012 1.00 47.59 102 GLY A CA 1
ATOM 785 C C . GLY A 1 102 ? 14.670 8.420 0.711 1.00 47.59 102 GLY A C 1
ATOM 786 O O . GLY A 1 102 ? 14.044 8.802 -0.277 1.00 47.59 102 GLY A O 1
ATOM 787 N N . GLY A 1 103 ? 15.259 9.222 1.601 1.00 32.69 103 GLY A N 1
ATOM 788 C CA . GLY A 1 103 ? 15.157 10.683 1.669 1.00 32.69 103 GLY A CA 1
ATOM 789 C C . GLY A 1 103 ? 14.794 11.124 3.075 1.00 32.69 103 GLY A C 1
ATOM 790 O O . GLY A 1 103 ? 13.578 11.145 3.363 1.00 32.69 103 GLY A O 1
#

Secondary structure (DSSP, 8-state):
-EEEEEETTTTEEEEEE--TTSPPEE-TTSSEEEEEEEEETBEEEETTEEEES-SSSSB-EEEEEEEETTEEEEEEEEE---TTS-SEE-SSEEEEEEE-S--